Protein AF-A0A9D4I884-F1 (afdb_monomer)

Nearest PDB structures (foldseek):
  8t3b-assembly1_BN  TM=3.397E-01  e=4.843E+00  Saccharomyces cerevisiae

pLDDT: mean 71.29, std 13.34, range [37.94, 86.25]

Mean predicte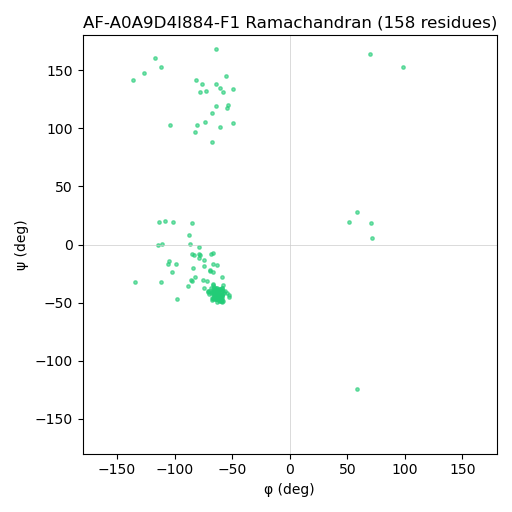d aligned error: 16.24 Å

Structure (mmCIF, N/CA/C/O backbone):
data_AF-A0A9D4I884-F1
#
_entry.id   AF-A0A9D4I884-F1
#
loop_
_atom_site.group_PDB
_atom_site.id
_atom_site.type_symbol
_atom_site.label_atom_id
_atom_site.label_alt_id
_atom_site.label_comp_id
_atom_site.label_asym_id
_atom_site.label_entity_id
_atom_site.label_seq_id
_atom_site.pdbx_PDB_ins_code
_atom_site.Cartn_x
_atom_site.Cartn_y
_atom_site.Cartn_z
_atom_site.occupancy
_atom_site.B_iso_or_equiv
_atom_site.auth_seq_id
_atom_site.auth_comp_id
_atom_site.auth_asym_id
_atom_site.auth_atom_id
_atom_site.pdbx_PDB_model_num
ATOM 1 N N . MET A 1 1 ? 6.712 -17.287 -2.640 1.00 41.91 1 MET A N 1
ATOM 2 C CA . MET A 1 1 ? 7.390 -16.401 -3.613 1.00 41.91 1 MET A CA 1
ATOM 3 C C . MET A 1 1 ? 6.759 -15.025 -3.528 1.00 41.91 1 MET A C 1
ATOM 5 O O . MET A 1 1 ? 5.536 -14.948 -3.517 1.00 41.91 1 MET A O 1
ATOM 9 N N . CYS A 1 2 ? 7.579 -13.988 -3.345 1.00 49.22 2 CYS A N 1
ATOM 10 C CA . CYS A 1 2 ? 7.121 -12.625 -3.089 1.00 49.22 2 CYS A CA 1
ATOM 11 C C . CYS A 1 2 ? 6.338 -12.064 -4.277 1.00 49.22 2 CYS A C 1
ATOM 13 O O . CYS A 1 2 ? 6.738 -12.214 -5.429 1.00 49.22 2 CYS A O 1
ATOM 15 N N . ASP A 1 3 ? 5.250 -11.377 -3.971 1.00 64.19 3 ASP A N 1
ATOM 16 C CA . ASP A 1 3 ? 4.361 -10.715 -4.921 1.00 64.19 3 ASP A CA 1
ATOM 17 C C . ASP A 1 3 ? 4.999 -9.523 -5.655 1.00 64.19 3 ASP A C 1
ATOM 19 O O . ASP A 1 3 ? 4.414 -8.977 -6.584 1.00 64.19 3 ASP A O 1
ATOM 23 N N . GLY A 1 4 ? 6.211 -9.113 -5.269 1.00 68.38 4 GLY A N 1
ATOM 24 C CA . GLY A 1 4 ? 6.902 -7.975 -5.876 1.00 68.38 4 GLY A CA 1
ATOM 25 C C . GLY A 1 4 ? 7.133 -8.126 -7.383 1.00 68.38 4 GLY A C 1
ATOM 26 O O . GLY A 1 4 ? 7.135 -7.131 -8.099 1.00 68.38 4 GLY A O 1
ATOM 27 N N . ALA A 1 5 ? 7.241 -9.357 -7.902 1.00 74.12 5 ALA A N 1
ATOM 28 C CA . ALA A 1 5 ? 7.272 -9.589 -9.348 1.00 74.12 5 ALA A CA 1
ATOM 29 C C . ALA A 1 5 ? 5.951 -9.180 -10.030 1.00 74.12 5 ALA A C 1
ATOM 31 O O . ALA A 1 5 ? 5.979 -8.526 -11.070 1.00 74.12 5 ALA A O 1
ATOM 32 N N . ARG A 1 6 ? 4.800 -9.489 -9.412 1.00 74.69 6 ARG A N 1
ATOM 33 C CA . ARG A 1 6 ? 3.475 -9.070 -9.893 1.00 74.69 6 ARG A CA 1
ATOM 34 C C . ARG A 1 6 ? 3.326 -7.551 -9.827 1.00 74.69 6 ARG A C 1
ATOM 36 O O . ARG A 1 6 ? 2.844 -6.958 -10.785 1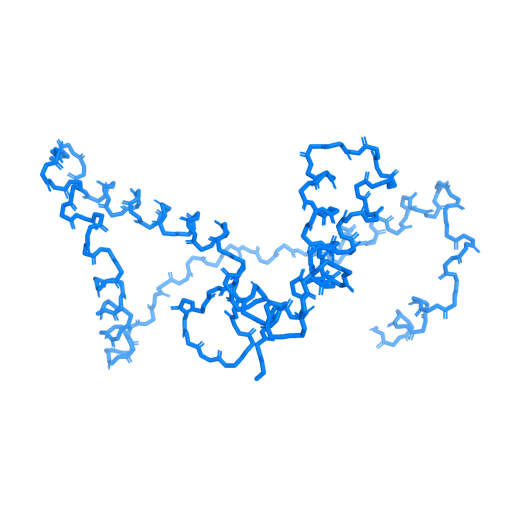.00 74.69 6 ARG A O 1
ATOM 43 N N . SER A 1 7 ? 3.792 -6.919 -8.749 1.00 75.81 7 SER A N 1
ATOM 44 C CA . SER A 1 7 ? 3.769 -5.455 -8.611 1.00 75.81 7 SER A CA 1
ATOM 45 C C . SER A 1 7 ? 4.541 -4.751 -9.728 1.00 75.81 7 SER A C 1
ATOM 47 O O . SER A 1 7 ? 4.082 -3.739 -10.245 1.00 75.81 7 SER A O 1
ATOM 49 N N . VAL A 1 8 ? 5.680 -5.306 -10.145 1.00 80.25 8 VAL A N 1
ATOM 50 C CA . VAL A 1 8 ? 6.496 -4.750 -11.239 1.00 80.25 8 VAL A CA 1
ATOM 51 C C . VAL A 1 8 ? 5.810 -4.939 -12.593 1.00 80.25 8 VAL A C 1
ATOM 53 O O . VAL A 1 8 ? 5.804 -4.016 -13.405 1.00 80.25 8 VAL A O 1
ATOM 56 N N . CYS A 1 9 ? 5.175 -6.092 -12.832 1.00 79.06 9 CYS A N 1
ATOM 57 C CA . CYS A 1 9 ? 4.360 -6.306 -14.032 1.00 79.06 9 CYS A CA 1
ATOM 58 C C . CYS A 1 9 ? 3.174 -5.333 -14.103 1.00 79.06 9 CYS A C 1
ATOM 60 O O . CYS A 1 9 ? 2.924 -4.753 -15.159 1.00 79.06 9 CYS A O 1
ATOM 62 N N . ASN A 1 10 ? 2.479 -5.114 -12.984 1.00 80.75 10 ASN A N 1
ATOM 63 C CA . ASN A 1 10 ? 1.378 -4.156 -12.911 1.00 80.75 10 ASN A CA 1
ATOM 64 C C . ASN A 1 10 ? 1.869 -2.728 -13.169 1.00 80.75 10 ASN A C 1
ATOM 66 O O . ASN A 1 10 ? 1.270 -2.027 -13.976 1.00 80.75 10 ASN A O 1
ATOM 70 N N . ALA A 1 11 ? 2.998 -2.330 -12.575 1.00 82.19 11 ALA A N 1
ATOM 71 C CA . ALA A 1 11 ? 3.594 -1.018 -12.817 1.00 82.19 11 ALA A CA 1
ATOM 72 C C . ALA A 1 11 ? 3.977 -0.815 -14.293 1.00 82.19 11 ALA A C 1
ATOM 74 O O . ALA A 1 11 ? 3.785 0.265 -14.847 1.00 82.19 11 ALA A O 1
ATOM 75 N N . HIS A 1 12 ? 4.475 -1.861 -14.958 1.00 82.62 12 HIS A N 1
ATOM 76 C CA . HIS A 1 12 ? 4.759 -1.816 -16.392 1.00 82.62 12 HIS A CA 1
ATOM 77 C C . HIS A 1 12 ? 3.483 -1.640 -17.227 1.00 82.62 12 HIS A C 1
ATOM 79 O O . HIS A 1 12 ? 3.463 -0.850 -18.170 1.00 82.62 12 HIS A O 1
ATOM 85 N N . PHE A 1 13 ? 2.403 -2.338 -16.870 1.00 83.00 13 PHE A N 1
ATOM 86 C CA . PHE A 1 13 ? 1.106 -2.192 -17.530 1.00 83.00 13 PHE A CA 1
ATOM 87 C C . PHE A 1 13 ? 0.504 -0.794 -17.323 1.00 83.00 13 PHE A C 1
ATOM 89 O O . PHE A 1 13 ? 0.088 -0.157 -18.290 1.00 83.00 13 PHE A O 1
ATOM 96 N N . GLU A 1 14 ? 0.520 -0.282 -16.093 1.00 83.19 14 GLU A N 1
ATOM 97 C CA . GLU A 1 14 ? 0.058 1.072 -15.764 1.00 83.19 14 GLU A CA 1
ATOM 98 C C . GLU A 1 14 ? 0.874 2.140 -16.495 1.00 83.19 14 GLU A C 1
ATOM 100 O O . GLU A 1 14 ? 0.308 3.097 -17.010 1.00 83.19 14 GLU A O 1
ATOM 105 N N . TRP A 1 15 ? 2.188 1.952 -16.636 1.00 84.25 15 TRP A N 1
ATOM 106 C CA . TRP A 1 15 ? 3.037 2.884 -17.380 1.00 84.25 15 TRP A CA 1
ATOM 107 C C . TRP A 1 15 ? 2.694 2.936 -18.876 1.00 84.25 15 TRP A C 1
ATOM 109 O O . TRP A 1 15 ? 2.699 4.014 -19.485 1.00 84.25 15 TRP A O 1
ATOM 119 N N . LEU A 1 16 ? 2.371 1.785 -19.477 1.00 83.31 16 LEU A N 1
ATOM 120 C CA . LEU A 1 16 ? 1.885 1.708 -20.858 1.00 83.31 16 LEU A CA 1
ATOM 121 C C . LEU A 1 16 ? 0.504 2.362 -20.998 1.00 83.31 16 LEU A C 1
ATOM 123 O O . LEU A 1 16 ? 0.277 3.116 -21.945 1.00 83.31 16 LEU A O 1
ATOM 127 N N . TYR A 1 17 ? -0.390 2.127 -20.039 1.00 83.31 17 TYR A N 1
ATOM 128 C CA . TYR A 1 17 ? -1.728 2.716 -20.010 1.00 83.31 17 TYR A CA 1
ATOM 129 C C . TYR A 1 17 ? -1.687 4.246 -19.858 1.00 83.31 17 TYR A C 1
ATOM 131 O O . TYR A 1 17 ? -2.292 4.964 -20.656 1.00 83.31 17 TYR A O 1
ATOM 139 N N . ASP A 1 18 ? -0.884 4.761 -18.923 1.00 83.25 18 ASP A N 1
ATOM 140 C CA . ASP A 1 18 ? -0.626 6.196 -18.744 1.00 83.25 18 ASP A CA 1
ATOM 141 C C . ASP A 1 18 ? -0.026 6.819 -20.010 1.00 83.25 18 ASP A C 1
ATOM 143 O O . ASP A 1 18 ? -0.360 7.946 -20.387 1.00 83.25 18 ASP A O 1
ATOM 147 N N . SER A 1 19 ? 0.840 6.077 -20.708 1.00 79.38 19 SER A N 1
ATOM 148 C CA . SER A 1 19 ? 1.406 6.511 -21.987 1.00 79.38 19 SER A CA 1
ATOM 149 C C . SER A 1 19 ? 0.356 6.615 -23.090 1.00 79.38 19 SER A C 1
ATOM 151 O O . SER A 1 19 ? 0.400 7.579 -23.854 1.00 79.38 19 SER A O 1
ATOM 153 N N . ALA A 1 20 ? -0.593 5.678 -23.150 1.00 82.88 20 ALA A N 1
ATOM 154 C CA . ALA A 1 20 ? -1.687 5.697 -24.117 1.00 82.88 20 ALA A CA 1
ATOM 155 C C . ALA A 1 20 ? -2.682 6.840 -23.848 1.00 82.88 20 ALA A C 1
ATOM 157 O O . ALA A 1 20 ? -3.095 7.531 -24.779 1.00 82.88 20 ALA A O 1
ATOM 158 N N . LEU A 1 21 ? -3.019 7.088 -22.579 1.00 82.06 21 LEU A N 1
ATOM 159 C CA . LEU A 1 21 ? -3.968 8.131 -22.170 1.00 82.06 21 LEU A CA 1
ATOM 160 C C . LEU A 1 21 ? -3.344 9.522 -21.971 1.00 82.06 21 LEU A C 1
ATOM 162 O O . LEU A 1 21 ? -4.048 10.474 -21.637 1.00 82.06 21 LEU A O 1
ATOM 166 N N . LYS A 1 22 ? -2.030 9.662 -22.186 1.00 79.19 22 LYS A N 1
ATOM 167 C CA . LYS A 1 22 ? -1.259 10.902 -21.971 1.00 79.19 22 LYS A CA 1
ATOM 168 C C . LYS A 1 22 ? -1.337 11.433 -20.530 1.00 79.19 22 LYS A C 1
ATOM 170 O O . LYS A 1 22 ? -1.170 12.631 -20.297 1.00 79.19 22 LYS A O 1
ATOM 175 N N . HIS A 1 23 ? -1.533 10.552 -19.550 1.00 77.31 23 HIS A N 1
ATOM 176 C CA . HIS A 1 23 ? -1.414 10.911 -18.141 1.00 77.31 23 HI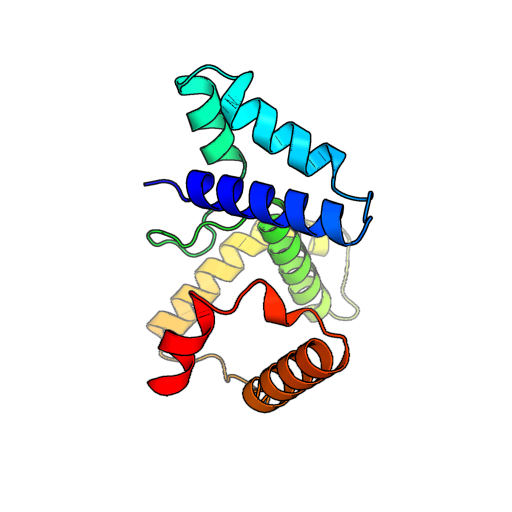S A CA 1
ATOM 177 C C . HIS A 1 23 ? 0.069 10.990 -17.748 1.00 77.31 23 HIS A C 1
ATOM 179 O O . HIS A 1 23 ? 0.870 10.106 -18.049 1.00 77.31 23 HIS A O 1
ATOM 185 N N . SER A 1 24 ? 0.463 12.082 -17.089 1.0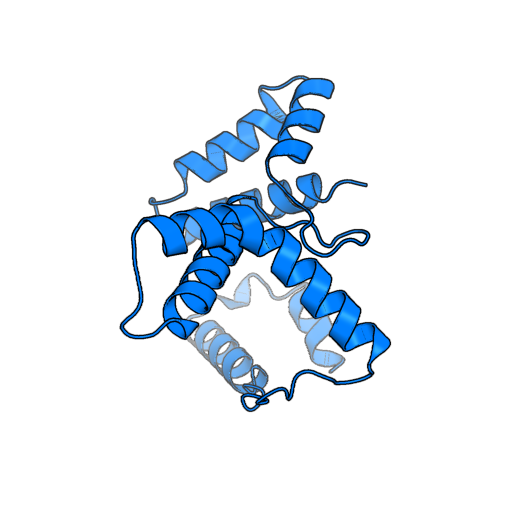0 74.50 24 SER A N 1
ATOM 186 C CA . SER A 1 24 ? 1.858 12.330 -16.689 1.00 74.50 24 SER A CA 1
ATOM 187 C C . SER A 1 24 ? 2.108 12.147 -15.194 1.00 74.50 24 SER A C 1
ATOM 189 O O . SER A 1 24 ? 3.257 11.994 -14.782 1.00 74.50 24 SER A O 1
ATOM 191 N N . LYS A 1 25 ? 1.043 12.142 -14.382 1.00 74.19 25 LYS A N 1
ATOM 192 C CA . LYS A 1 25 ? 1.120 12.291 -12.923 1.00 74.19 25 LYS A CA 1
ATOM 193 C C . LYS A 1 25 ? 1.987 11.224 -12.244 1.00 74.19 25 LYS A C 1
ATOM 195 O O . LYS A 1 25 ? 2.749 11.568 -11.347 1.00 74.19 25 LYS A O 1
ATOM 200 N N . TYR A 1 26 ? 1.912 9.966 -12.684 1.00 76.81 26 TYR A N 1
ATOM 201 C CA . TYR A 1 26 ? 2.642 8.847 -12.065 1.00 76.81 26 TYR A CA 1
ATOM 202 C C . TYR A 1 26 ? 3.714 8.230 -12.970 1.00 76.81 26 TYR A C 1
ATOM 204 O O . TYR A 1 26 ? 4.473 7.359 -12.547 1.00 76.81 26 TYR A O 1
ATOM 212 N N . LYS A 1 27 ? 3.862 8.743 -14.193 1.00 78.00 27 LYS A N 1
ATOM 213 C CA . LYS A 1 27 ? 4.692 8.141 -15.239 1.00 78.00 27 LYS A CA 1
ATOM 214 C C . LYS A 1 27 ? 6.178 8.061 -14.876 1.00 78.00 27 LYS A C 1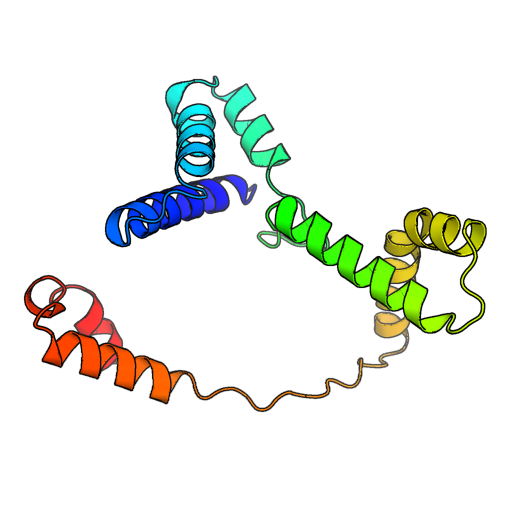
ATOM 216 O O . LYS A 1 27 ? 6.821 7.047 -15.136 1.00 78.00 27 LYS A O 1
ATOM 221 N N . ILE A 1 28 ? 6.718 9.108 -14.245 1.00 79.88 28 ILE A N 1
ATOM 222 C CA . ILE A 1 28 ? 8.121 9.149 -13.790 1.00 79.88 28 ILE A CA 1
ATOM 223 C C . ILE A 1 28 ? 8.352 8.146 -12.660 1.00 79.88 28 ILE A C 1
ATOM 225 O O . ILE A 1 28 ? 9.376 7.465 -12.629 1.00 79.88 28 ILE A O 1
ATOM 229 N N . TRP A 1 29 ? 7.398 8.040 -11.734 1.00 82.44 29 TRP A N 1
ATOM 230 C CA . TRP A 1 29 ? 7.497 7.119 -10.609 1.00 82.44 29 TRP A CA 1
ATOM 231 C C . TRP A 1 29 ? 7.455 5.661 -11.079 1.00 82.44 29 TRP A C 1
ATOM 233 O O . TRP A 1 29 ? 8.328 4.881 -10.695 1.00 82.44 29 TRP A O 1
ATOM 243 N N . LEU A 1 30 ? 6.514 5.333 -11.971 1.00 83.88 30 LEU A N 1
ATOM 244 C CA . LEU A 1 30 ? 6.387 4.008 -12.581 1.00 83.88 30 LEU A CA 1
ATOM 245 C C . LEU A 1 30 ? 7.658 3.630 -13.350 1.00 83.88 30 LEU A C 1
ATOM 247 O O . LEU A 1 30 ? 8.219 2.558 -13.134 1.00 83.88 30 LEU A O 1
ATOM 251 N N . TRP A 1 31 ? 8.168 4.544 -14.182 1.00 82.50 31 TRP A N 1
ATOM 252 C CA . TRP A 1 31 ? 9.418 4.332 -14.911 1.00 82.50 31 TRP A CA 1
ATOM 253 C C . TRP A 1 31 ? 10.591 4.074 -13.962 1.00 82.50 31 TRP A C 1
ATOM 255 O O . TRP A 1 31 ? 11.311 3.095 -14.124 1.00 82.50 31 TRP A O 1
ATOM 265 N N . ARG A 1 32 ? 10.750 4.894 -12.918 1.00 83.56 32 ARG A N 1
ATOM 266 C CA . ARG A 1 32 ? 11.820 4.729 -11.925 1.00 83.56 32 ARG A CA 1
ATOM 267 C C . ARG A 1 32 ? 11.754 3.367 -11.230 1.00 83.56 32 ARG A C 1
ATOM 269 O O . ARG A 1 32 ? 12.783 2.716 -11.075 1.00 83.56 32 ARG A O 1
ATOM 276 N N . MET A 1 33 ? 10.560 2.932 -10.830 1.00 83.62 33 MET A N 1
ATOM 277 C CA . MET A 1 33 ? 10.346 1.629 -10.194 1.00 83.62 33 MET A CA 1
ATOM 278 C C . MET A 1 33 ? 10.769 0.474 -11.115 1.00 83.62 33 MET A C 1
ATOM 280 O O . MET A 1 33 ? 11.486 -0.432 -10.682 1.00 83.62 33 MET A O 1
ATOM 284 N N . ILE A 1 34 ? 10.364 0.523 -12.387 1.00 85.62 34 ILE A N 1
ATOM 285 C CA . ILE A 1 34 ? 10.710 -0.484 -13.401 1.00 85.62 34 ILE A CA 1
ATOM 286 C C . ILE A 1 34 ? 12.226 -0.502 -13.630 1.00 85.62 34 ILE A C 1
ATOM 288 O O . ILE A 1 34 ? 12.846 -1.563 -13.545 1.00 85.62 34 ILE A O 1
ATOM 292 N N . THR A 1 35 ? 12.837 0.665 -13.843 1.00 84.75 35 THR A N 1
ATOM 293 C CA . THR A 1 35 ? 14.272 0.803 -14.131 1.00 84.75 35 THR A CA 1
ATOM 294 C C . THR A 1 35 ? 15.143 0.355 -12.957 1.00 84.75 35 THR A C 1
ATOM 296 O O . THR A 1 35 ? 16.124 -0.361 -13.165 1.00 84.75 35 THR A O 1
ATOM 299 N N . TYR A 1 36 ? 14.776 0.690 -11.713 1.00 82.31 36 TYR A N 1
ATOM 300 C CA . TYR A 1 36 ? 15.474 0.165 -10.534 1.00 82.31 36 TYR A CA 1
ATOM 301 C C . TYR A 1 36 ? 15.427 -1.350 -10.479 1.00 82.31 36 TYR A C 1
ATOM 303 O O . TYR A 1 36 ? 16.439 -1.997 -10.236 1.00 82.31 36 TYR A O 1
ATOM 311 N N . THR A 1 37 ? 14.267 -1.917 -10.769 1.00 82.44 37 THR A N 1
ATOM 312 C CA . THR A 1 37 ? 14.054 -3.347 -10.619 1.00 82.44 37 THR A CA 1
ATOM 313 C C . THR A 1 37 ? 14.733 -4.178 -11.711 1.00 82.44 37 THR A C 1
ATOM 315 O O . THR A 1 37 ? 15.190 -5.288 -11.425 1.00 82.44 37 THR A O 1
ATOM 318 N N . LEU A 1 38 ? 14.752 -3.681 -12.950 1.00 80.56 38 LEU A N 1
ATOM 319 C CA . LEU A 1 38 ? 15.186 -4.442 -14.125 1.00 80.56 38 LEU A CA 1
ATOM 320 C C . LEU A 1 38 ? 16.597 -4.099 -14.611 1.00 80.56 38 LEU A C 1
ATOM 322 O O . LEU A 1 38 ? 17.192 -4.923 -15.301 1.00 80.56 38 LEU A O 1
ATOM 326 N N . SER A 1 39 ? 17.115 -2.903 -14.313 1.00 80.00 39 SER A N 1
ATOM 327 C CA . SER A 1 39 ? 18.302 -2.381 -15.008 1.00 80.00 39 SER A CA 1
ATOM 328 C C . SER A 1 39 ? 19.368 -1.768 -14.102 1.00 80.00 39 SER A C 1
ATOM 330 O O . SER A 1 39 ? 20.539 -1.845 -14.453 1.00 80.00 39 SER A O 1
ATOM 332 N N . ILE A 1 40 ? 18.998 -1.149 -12.975 1.00 83.12 40 ILE A N 1
ATOM 333 C CA . ILE A 1 40 ? 19.965 -0.440 -12.111 1.00 83.12 40 ILE A CA 1
ATOM 334 C C . ILE A 1 40 ? 20.427 -1.300 -10.934 1.00 83.12 40 ILE A C 1
ATOM 336 O O . ILE A 1 40 ? 21.619 -1.331 -10.645 1.00 83.12 40 ILE A O 1
ATOM 340 N N . LEU A 1 41 ? 19.505 -1.959 -10.228 1.00 86.25 41 LEU A N 1
ATOM 341 C CA . LEU A 1 41 ? 19.849 -2.731 -9.035 1.00 86.25 41 LEU A CA 1
ATOM 342 C C . LEU A 1 41 ? 20.384 -4.117 -9.411 1.00 86.25 41 LEU A C 1
ATOM 344 O O . LEU A 1 41 ? 19.849 -4.777 -10.307 1.00 86.25 41 LEU A O 1
ATOM 348 N N . GLY A 1 42 ? 21.392 -4.592 -8.677 1.00 82.25 42 GLY A N 1
ATOM 349 C CA . GLY A 1 42 ? 21.865 -5.971 -8.777 1.00 82.25 42 GLY A CA 1
ATOM 350 C C . GLY A 1 42 ? 20.790 -6.976 -8.345 1.00 82.25 42 GLY A C 1
ATOM 351 O O . GLY A 1 42 ? 19.779 -6.619 -7.741 1.00 82.25 42 GLY A O 1
ATOM 352 N N . PHE A 1 43 ? 20.999 -8.269 -8.615 1.00 80.06 43 PHE A N 1
ATOM 353 C CA . PHE A 1 43 ? 19.993 -9.311 -8.342 1.00 80.06 43 PHE A CA 1
ATOM 354 C C . PHE A 1 43 ? 19.472 -9.291 -6.893 1.00 80.06 43 PHE A C 1
ATOM 356 O O . PHE A 1 43 ? 18.263 -9.350 -6.659 1.00 80.06 43 PHE A O 1
ATOM 363 N N . ARG A 1 44 ? 20.384 -9.164 -5.922 1.00 84.25 44 ARG A N 1
ATOM 364 C CA . ARG A 1 44 ? 20.049 -9.119 -4.494 1.00 84.25 44 ARG A CA 1
ATOM 365 C C . ARG A 1 44 ? 19.279 -7.852 -4.124 1.00 84.25 44 ARG A C 1
ATOM 367 O O . ARG A 1 44 ? 18.239 -7.933 -3.484 1.00 84.25 44 ARG A O 1
ATOM 374 N N . GLU A 1 45 ? 19.757 -6.700 -4.570 1.00 84.31 45 GLU A N 1
ATOM 375 C CA . GLU A 1 45 ? 19.157 -5.396 -4.278 1.00 84.31 45 GLU A CA 1
ATOM 376 C C . GLU A 1 45 ? 17.775 -5.259 -4.928 1.00 84.31 45 GLU A C 1
ATOM 378 O O . GLU A 1 45 ? 16.841 -4.762 -4.309 1.00 84.31 45 GLU A O 1
ATOM 383 N N . SER A 1 46 ? 17.606 -5.773 -6.149 1.00 81.00 46 SER A N 1
ATOM 384 C CA . SER A 1 46 ? 16.313 -5.849 -6.837 1.00 81.00 46 SER A CA 1
ATOM 385 C C . SER A 1 46 ? 15.335 -6.758 -6.088 1.00 81.00 46 SER A C 1
ATOM 387 O O . SER A 1 46 ? 14.149 -6.439 -5.976 1.00 81.00 46 SER A O 1
ATOM 389 N N . PHE A 1 47 ? 15.809 -7.877 -5.531 1.00 81.50 47 PHE A N 1
ATOM 390 C CA . PHE A 1 47 ? 14.981 -8.750 -4.700 1.00 81.50 47 PHE A CA 1
ATOM 391 C C . PHE A 1 47 ? 14.537 -8.057 -3.403 1.00 81.50 47 PHE A C 1
ATOM 393 O O . PHE A 1 47 ? 13.349 -8.078 -3.078 1.00 81.50 47 PHE A O 1
ATOM 400 N N . GLU A 1 48 ? 15.459 -7.404 -2.696 1.00 82.31 48 GLU A N 1
ATOM 401 C CA . GLU A 1 48 ? 15.164 -6.640 -1.477 1.00 82.31 48 GLU A CA 1
ATOM 402 C C . GLU A 1 48 ? 14.227 -5.455 -1.770 1.00 82.31 48 GLU A C 1
ATOM 404 O O . GLU A 1 48 ? 13.261 -5.227 -1.043 1.00 82.31 48 GLU A O 1
ATOM 409 N N . TYR A 1 49 ? 14.428 -4.757 -2.889 1.00 82.38 49 TYR A N 1
ATOM 410 C CA . TYR A 1 49 ? 13.550 -3.682 -3.345 1.00 82.38 49 TYR A CA 1
ATOM 411 C C . TYR A 1 49 ? 12.128 -4.184 -3.626 1.00 82.38 49 TYR A C 1
ATOM 413 O O . TYR A 1 49 ? 11.166 -3.628 -3.099 1.00 82.38 49 TYR A O 1
ATOM 421 N N . LYS A 1 50 ? 11.982 -5.286 -4.379 1.00 77.44 50 LYS A N 1
ATOM 422 C CA . LYS A 1 50 ? 10.688 -5.954 -4.633 1.00 77.44 50 LYS A CA 1
ATOM 423 C C . LYS A 1 50 ? 9.989 -6.382 -3.345 1.00 77.44 50 LYS A C 1
ATOM 425 O O . LYS A 1 50 ? 8.760 -6.366 -3.284 1.00 77.44 50 LYS A O 1
ATOM 430 N N . TRP A 1 51 ? 10.758 -6.788 -2.340 1.00 75.69 51 TRP A N 1
ATOM 431 C CA . TRP A 1 51 ? 10.221 -7.131 -1.031 1.00 75.69 51 TRP A CA 1
ATOM 432 C C . TRP A 1 51 ? 9.729 -5.884 -0.289 1.00 75.69 51 TRP A C 1
ATOM 434 O O . TRP A 1 51 ? 8.628 -5.889 0.249 1.00 75.69 51 TRP A O 1
ATOM 444 N N . ASN A 1 52 ? 10.489 -4.789 -0.340 1.00 77.56 52 ASN A N 1
ATOM 445 C CA . ASN A 1 52 ? 10.188 -3.555 0.384 1.00 77.56 52 ASN A CA 1
ATOM 446 C C . ASN A 1 52 ? 9.042 -2.723 -0.203 1.00 77.56 52 ASN A C 1
ATOM 448 O O . ASN A 1 52 ? 8.498 -1.887 0.509 1.00 77.56 52 ASN A O 1
ATOM 452 N N . ILE A 1 53 ? 8.645 -2.928 -1.460 1.00 76.19 53 ILE A N 1
ATOM 453 C CA . ILE A 1 53 ? 7.517 -2.202 -2.082 1.00 76.19 53 ILE A CA 1
ATOM 454 C C . ILE A 1 53 ? 6.136 -2.796 -1.758 1.00 76.19 53 ILE A C 1
ATOM 456 O O . ILE A 1 53 ? 5.116 -2.201 -2.117 1.00 76.19 53 ILE A O 1
ATOM 460 N N . SER A 1 54 ? 6.076 -3.972 -1.125 1.00 73.06 54 SER A N 1
ATOM 461 C CA . SER A 1 54 ? 4.818 -4.668 -0.843 1.00 73.06 54 SER A CA 1
ATOM 462 C C . SER A 1 54 ? 4.781 -5.235 0.572 1.00 73.06 54 SER A C 1
ATOM 464 O O . SER A 1 54 ? 5.765 -5.786 1.053 1.00 73.06 54 SER A O 1
ATOM 466 N N . VAL A 1 55 ? 3.622 -5.165 1.218 1.00 72.75 55 VAL A N 1
ATOM 467 C CA . VAL A 1 55 ? 3.401 -5.685 2.570 1.00 72.75 55 VAL A CA 1
ATOM 468 C C . VAL A 1 55 ? 2.200 -6.618 2.589 1.00 72.75 55 VAL A C 1
ATOM 470 O O . VAL A 1 55 ? 1.236 -6.451 1.843 1.00 72.75 55 VAL A O 1
ATOM 473 N N . ASN A 1 56 ? 2.249 -7.627 3.451 1.00 71.62 56 ASN A N 1
ATOM 474 C CA . ASN A 1 56 ? 1.153 -8.561 3.655 1.00 71.62 56 ASN A CA 1
ATOM 475 C C . ASN A 1 56 ? 0.436 -8.243 4.968 1.00 71.62 56 ASN A C 1
ATOM 477 O O . ASN A 1 56 ? 0.943 -8.563 6.040 1.00 71.62 56 ASN A O 1
ATOM 481 N N . LEU A 1 57 ? -0.732 -7.602 4.892 1.00 66.00 57 LEU A N 1
ATOM 482 C CA . LEU A 1 57 ? -1.487 -7.217 6.090 1.00 66.00 57 LEU A CA 1
ATOM 483 C C . LEU A 1 57 ? -2.333 -8.358 6.679 1.00 66.00 57 LEU A C 1
ATOM 485 O O . LEU A 1 57 ? -2.592 -8.355 7.878 1.00 66.00 57 LEU A O 1
ATOM 489 N N . ASN A 1 58 ? -2.777 -9.316 5.859 1.00 62.88 58 ASN A N 1
ATOM 490 C CA . ASN A 1 58 ? -3.789 -10.312 6.250 1.00 62.88 58 ASN A CA 1
ATOM 491 C C . ASN A 1 58 ? -3.236 -11.741 6.382 1.00 62.88 58 ASN A C 1
ATOM 493 O O . ASN A 1 58 ? -3.989 -12.668 6.680 1.00 62.88 58 ASN A O 1
ATOM 497 N N . GLY A 1 59 ? -1.937 -11.933 6.151 1.00 57.78 59 GLY A N 1
ATOM 498 C CA . GLY A 1 59 ? -1.331 -13.253 6.044 1.00 57.78 59 GLY A CA 1
ATOM 499 C C . GLY A 1 59 ? -1.754 -14.002 4.771 1.00 57.78 59 GLY A C 1
ATOM 500 O O . GLY A 1 59 ? -2.718 -13.667 4.078 1.00 57.78 59 GLY A O 1
ATOM 501 N N . GLY A 1 60 ? -1.001 -15.051 4.445 1.00 60.62 60 GLY A N 1
ATOM 502 C CA . GLY A 1 60 ? -1.279 -15.924 3.302 1.00 60.62 60 GLY A CA 1
ATOM 503 C C . GLY A 1 60 ? -0.457 -15.611 2.050 1.00 60.62 60 GLY A C 1
ATOM 504 O O . GLY A 1 60 ? 0.010 -14.497 1.820 1.00 60.62 60 GLY A O 1
ATOM 505 N N . ILE A 1 61 ? -0.247 -16.640 1.236 1.00 59.34 61 ILE A N 1
ATOM 506 C CA . ILE A 1 61 ? 0.570 -16.585 0.020 1.00 59.34 61 ILE A CA 1
ATOM 507 C C . ILE A 1 61 ? -0.188 -15.785 -1.061 1.00 59.34 61 ILE A C 1
ATOM 509 O O . ILE A 1 61 ? -1.354 -16.071 -1.302 1.00 59.34 61 ILE A O 1
ATOM 513 N N . ARG A 1 62 ? 0.479 -14.821 -1.728 1.00 62.12 62 ARG A N 1
ATOM 514 C CA . ARG A 1 62 ? -0.066 -13.935 -2.800 1.00 62.12 62 ARG A CA 1
ATOM 515 C C . ARG A 1 62 ? -1.088 -12.865 -2.368 1.00 62.12 62 ARG A C 1
ATOM 517 O O . ARG A 1 62 ? -1.802 -12.314 -3.206 1.00 62.12 62 ARG A O 1
ATOM 524 N N . ASN A 1 63 ? -1.127 -12.543 -1.077 1.00 67.56 63 ASN A N 1
ATOM 525 C CA . ASN A 1 63 ? -1.957 -11.466 -0.525 1.00 67.56 63 ASN A CA 1
ATOM 526 C C . ASN A 1 63 ? -1.158 -10.185 -0.234 1.00 67.56 63 ASN A C 1
ATOM 528 O O . ASN A 1 63 ? -1.595 -9.367 0.579 1.00 67.56 63 ASN A O 1
ATOM 532 N N . ASN A 1 64 ? 0.023 -10.006 -0.839 1.00 69.19 64 ASN A N 1
ATOM 533 C CA . ASN A 1 64 ? 0.774 -8.782 -0.596 1.00 69.19 64 ASN A CA 1
ATOM 534 C C . ASN A 1 64 ? 0.118 -7.649 -1.386 1.00 69.19 64 ASN A C 1
ATOM 536 O O . ASN A 1 64 ? -0.261 -7.808 -2.548 1.00 69.19 64 ASN A O 1
ATOM 540 N N . ILE A 1 65 ? 0.013 -6.496 -0.747 1.00 73.00 65 ILE A N 1
ATOM 541 C CA . ILE A 1 65 ? -0.466 -5.264 -1.357 1.00 73.00 65 ILE A CA 1
ATOM 542 C C . ILE A 1 65 ? 0.693 -4.267 -1.449 1.00 73.00 65 ILE A C 1
ATOM 544 O O . ILE A 1 65 ? 1.619 -4.343 -0.638 1.00 73.00 65 ILE A O 1
ATOM 548 N N . PRO A 1 66 ? 0.672 -3.330 -2.409 1.00 71.88 66 PRO A N 1
ATOM 549 C CA . PRO A 1 66 ? 1.617 -2.218 -2.424 1.00 71.88 66 PRO A CA 1
ATOM 550 C C . PRO A 1 66 ? 1.584 -1.435 -1.104 1.00 71.88 66 PRO A C 1
ATOM 552 O O . PRO A 1 66 ? 0.515 -1.273 -0.507 1.00 71.88 66 PRO A O 1
ATOM 555 N N . ASN A 1 67 ? 2.736 -0.932 -0.657 1.00 73.44 67 ASN A N 1
ATOM 556 C CA . ASN A 1 67 ? 2.826 -0.197 0.610 1.00 73.44 67 ASN A CA 1
ATOM 557 C C . ASN A 1 67 ? 1.929 1.042 0.658 1.00 73.44 67 ASN A C 1
ATOM 559 O O . ASN A 1 67 ? 1.331 1.292 1.699 1.00 73.44 67 ASN A O 1
ATOM 563 N N . ASP A 1 68 ? 1.783 1.779 -0.444 1.00 70.88 68 ASP A N 1
ATOM 564 C CA . ASP A 1 68 ? 0.911 2.962 -0.484 1.00 70.88 68 ASP A CA 1
ATOM 565 C C . ASP A 1 68 ? -0.540 2.590 -0.150 1.00 70.88 68 ASP A C 1
ATOM 567 O O . ASP A 1 68 ? -1.161 3.197 0.724 1.00 70.88 68 ASP A O 1
ATOM 571 N N . ASN A 1 69 ? -1.038 1.499 -0.742 1.00 75.25 69 ASN A N 1
ATOM 572 C CA . ASN A 1 69 ? -2.364 0.964 -0.433 1.00 75.25 69 ASN A CA 1
ATOM 573 C C . ASN A 1 69 ? -2.451 0.508 1.030 1.00 75.25 69 ASN A C 1
ATOM 575 O O . ASN A 1 69 ? -3.480 0.680 1.681 1.00 75.25 69 ASN A O 1
ATOM 579 N N . ALA A 1 70 ? -1.379 -0.076 1.569 1.00 75.38 70 ALA A N 1
ATOM 580 C CA . ALA A 1 70 ? -1.342 -0.497 2.964 1.00 75.38 70 ALA A CA 1
ATOM 581 C C . ALA A 1 70 ? -1.413 0.691 3.931 1.00 75.38 70 ALA A C 1
ATOM 583 O O . ALA A 1 70 ? -2.161 0.634 4.911 1.00 75.38 70 ALA A O 1
ATOM 584 N N . VAL A 1 71 ? -0.681 1.768 3.641 1.00 77.31 71 VAL A N 1
ATOM 585 C CA . VAL A 1 71 ? -0.722 3.018 4.406 1.00 77.31 71 VAL A CA 1
ATOM 586 C C . VAL A 1 71 ? -2.119 3.624 4.333 1.00 77.31 71 VAL A C 1
ATOM 588 O O . VAL A 1 71 ? -2.682 3.973 5.369 1.00 77.31 71 VAL A O 1
ATOM 591 N N . GLU A 1 72 ? -2.730 3.679 3.150 1.00 81.06 72 GLU A N 1
ATOM 592 C CA . GLU A 1 72 ? -4.086 4.207 2.989 1.00 81.06 72 GLU A CA 1
ATOM 593 C C . GLU A 1 72 ? -5.122 3.396 3.786 1.00 81.06 72 GLU A C 1
ATOM 595 O O . GLU A 1 72 ? -5.954 3.966 4.500 1.00 81.06 72 GLU A O 1
ATOM 600 N N . ILE A 1 73 ? -5.041 2.063 3.742 1.00 81.94 73 ILE A N 1
ATOM 601 C CA . ILE A 1 73 ? -5.897 1.176 4.542 1.00 81.94 73 ILE A CA 1
ATOM 602 C C . ILE A 1 73 ? -5.715 1.452 6.040 1.00 81.94 73 ILE A C 1
ATOM 604 O O . ILE A 1 73 ? -6.705 1.553 6.771 1.00 81.94 73 ILE A O 1
ATOM 608 N N . GLN A 1 74 ? -4.474 1.595 6.510 1.00 79.25 74 GLN A N 1
ATOM 609 C CA . GLN A 1 74 ? -4.190 1.884 7.918 1.00 79.25 74 GLN A CA 1
ATOM 610 C C . GLN A 1 74 ? -4.718 3.257 8.340 1.00 79.25 74 GLN A C 1
ATOM 612 O O . GLN A 1 74 ? -5.394 3.353 9.364 1.00 79.25 74 GLN A O 1
ATOM 617 N N . VAL A 1 75 ? -4.503 4.294 7.530 1.00 84.25 75 VAL A N 1
ATOM 618 C CA . VAL A 1 75 ? -5.038 5.643 7.768 1.00 84.25 75 VAL A CA 1
ATOM 619 C C . VAL A 1 75 ? -6.564 5.616 7.837 1.00 84.25 75 VAL A C 1
ATOM 621 O O . VAL A 1 75 ? -7.155 6.214 8.737 1.00 84.25 75 VAL A O 1
ATOM 624 N N . ASN A 1 76 ? -7.221 4.893 6.932 1.00 84.88 76 ASN A N 1
ATOM 625 C CA . ASN A 1 76 ? -8.676 4.762 6.936 1.00 84.88 76 ASN A CA 1
ATOM 626 C C . ASN A 1 76 ? -9.194 4.010 8.171 1.00 84.88 76 ASN A C 1
ATOM 628 O O . ASN A 1 76 ? -10.228 4.385 8.730 1.00 84.88 76 ASN A O 1
ATOM 632 N N . ASN A 1 77 ? -8.472 2.990 8.641 1.00 83.25 77 ASN A N 1
ATOM 633 C CA . ASN A 1 77 ? -8.800 2.297 9.887 1.00 83.25 77 ASN A CA 1
ATOM 634 C C . ASN A 1 77 ? -8.639 3.212 11.110 1.00 83.25 77 ASN A C 1
ATOM 636 O O . ASN A 1 77 ? -9.557 3.280 11.925 1.00 83.25 77 ASN A O 1
ATOM 640 N N . ILE A 1 78 ? -7.537 3.965 11.194 1.00 85.12 78 ILE A N 1
ATOM 641 C CA . ILE A 1 78 ? -7.296 4.955 12.256 1.00 85.12 78 ILE A CA 1
ATOM 642 C C . ILE A 1 78 ? -8.416 5.997 12.275 1.00 85.12 78 ILE A C 1
ATOM 644 O O . ILE A 1 78 ? -9.003 6.244 13.324 1.00 85.12 78 ILE A O 1
ATOM 648 N N . LYS A 1 79 ? -8.777 6.564 11.115 1.00 86.00 79 LYS A N 1
ATOM 649 C CA . LYS A 1 79 ? -9.891 7.521 10.995 1.00 86.00 79 LYS A CA 1
ATOM 650 C C . LYS A 1 79 ? -11.209 6.929 11.493 1.00 86.00 79 LYS A C 1
ATOM 652 O O . LYS A 1 79 ? -11.971 7.618 12.168 1.00 86.00 79 LYS A O 1
ATOM 657 N N . ARG A 1 80 ? -11.487 5.662 11.166 1.00 85.50 80 ARG A N 1
ATOM 658 C CA . ARG A 1 80 ? -12.706 4.975 11.610 1.00 85.50 80 ARG A CA 1
ATOM 659 C C . ARG A 1 80 ? -12.738 4.824 13.129 1.00 85.50 80 ARG A C 1
ATOM 661 O O . ARG A 1 80 ? -13.763 5.152 13.713 1.00 85.50 80 ARG A O 1
ATOM 668 N N . GLU A 1 81 ? -11.648 4.377 13.748 1.00 83.25 81 GLU A N 1
ATOM 669 C CA . GLU A 1 81 ? -11.563 4.234 15.210 1.00 83.25 81 GLU A CA 1
ATOM 670 C C . GLU A 1 81 ? -11.576 5.596 15.921 1.00 83.25 81 GLU A C 1
ATOM 672 O O . GLU A 1 81 ? -12.257 5.760 16.923 1.00 83.25 81 GLU A O 1
ATOM 677 N N . LEU A 1 82 ? -10.942 6.629 15.364 1.00 85.19 82 LEU A N 1
ATOM 678 C CA . LEU A 1 82 ? -11.073 7.997 15.881 1.00 85.19 82 LEU A CA 1
ATOM 679 C C . LEU A 1 82 ? -12.525 8.480 15.853 1.00 85.19 82 LEU A C 1
ATOM 681 O O . LEU A 1 82 ? -12.987 9.139 16.781 1.00 85.19 82 LEU A O 1
ATOM 685 N N . ASN A 1 83 ? -13.269 8.154 14.797 1.00 85.50 83 ASN A N 1
ATOM 686 C CA . ASN A 1 83 ? -14.667 8.550 14.677 1.00 85.50 83 ASN A CA 1
ATOM 687 C C . ASN A 1 83 ? -15.598 7.842 15.670 1.00 85.50 83 ASN A C 1
ATOM 689 O O . ASN A 1 83 ? -16.633 8.420 15.994 1.00 85.50 83 ASN A O 1
ATOM 693 N N . THR A 1 84 ? -15.244 6.665 16.202 1.00 83.38 84 THR A N 1
ATOM 694 C CA . THR A 1 84 ? -16.065 6.004 17.236 1.00 83.38 84 THR A CA 1
ATOM 695 C C . THR A 1 84 ? -16.044 6.753 18.571 1.00 83.38 84 THR A C 1
ATOM 697 O O . THR A 1 84 ? -16.994 6.638 19.339 1.00 83.38 84 THR A O 1
ATOM 700 N N . GLN A 1 85 ? -15.023 7.579 18.825 1.00 79.25 85 GLN A N 1
ATOM 701 C CA . GLN A 1 85 ? -14.912 8.390 20.045 1.00 79.25 85 GLN A CA 1
ATOM 702 C C . GLN A 1 85 ? -15.777 9.665 20.035 1.00 79.25 85 GLN A C 1
ATOM 704 O O . GLN A 1 85 ? -15.895 10.337 21.061 1.00 79.25 85 GLN A O 1
ATOM 709 N N . GLY A 1 86 ? -16.399 10.015 18.903 1.00 81.06 86 GLY A N 1
ATOM 710 C CA . GLY A 1 86 ? -17.321 11.152 18.817 1.00 81.06 86 GLY A CA 1
ATOM 711 C C . GLY A 1 86 ? -16.678 12.491 19.209 1.00 81.06 86 GLY A C 1
ATOM 712 O O . GLY A 1 86 ? -15.672 12.888 18.620 1.00 81.06 86 GLY A O 1
ATOM 713 N N . ALA A 1 87 ? -17.273 13.193 20.179 1.00 77.19 87 ALA A N 1
ATOM 714 C CA . ALA A 1 87 ? -16.799 14.486 20.686 1.00 77.19 87 ALA A CA 1
ATOM 715 C C . ALA A 1 87 ? -15.614 14.377 21.669 1.00 77.19 87 ALA A C 1
ATOM 717 O O . ALA A 1 87 ? -14.960 15.377 21.942 1.00 77.19 87 ALA A O 1
ATOM 718 N N . ASN A 1 88 ? -15.288 13.174 22.156 1.00 77.38 88 ASN A N 1
ATOM 719 C CA . ASN A 1 88 ? -14.216 12.947 23.138 1.00 77.38 88 ASN A CA 1
ATOM 720 C C . ASN A 1 88 ? -12.824 12.802 22.497 1.00 77.38 88 ASN A C 1
ATOM 722 O O . ASN A 1 88 ? -11.900 12.268 23.110 1.00 77.38 88 ASN A O 1
ATOM 726 N N . LYS A 1 89 ? -12.666 13.251 21.248 1.00 81.38 89 LYS A N 1
ATOM 727 C CA . LYS A 1 89 ? -11.397 13.192 20.521 1.00 81.38 89 LYS A CA 1
ATOM 728 C C . LYS A 1 89 ? -10.391 14.139 21.171 1.00 81.38 89 LYS A C 1
ATOM 730 O O . LYS A 1 89 ? -10.529 15.356 21.090 1.00 81.38 89 LYS A O 1
ATOM 735 N N . SER A 1 90 ? -9.348 13.576 21.765 1.00 85.06 90 SER A N 1
ATOM 736 C CA . SER A 1 90 ? -8.184 14.306 22.270 1.00 85.06 90 SER A CA 1
ATOM 737 C C . SER A 1 90 ? -6.912 13.888 21.532 1.00 85.06 90 SER A C 1
ATOM 739 O O . SER A 1 90 ? -6.845 12.804 20.947 1.00 85.06 90 SER A O 1
ATOM 741 N N . TYR A 1 91 ? -5.871 14.719 21.584 1.00 85.62 91 TYR A N 1
ATOM 742 C CA . TYR A 1 91 ? -4.564 14.365 21.022 1.00 85.62 91 TYR A CA 1
ATOM 743 C C . TYR A 1 91 ? -4.031 13.037 21.588 1.00 85.62 91 TYR A C 1
ATOM 745 O O . TYR A 1 91 ? -3.565 12.184 20.834 1.00 85.62 91 TYR A O 1
ATOM 753 N N . GLU A 1 92 ? -4.183 12.819 22.897 1.00 85.06 92 GLU A N 1
ATOM 754 C CA . GLU A 1 92 ? -3.703 11.599 23.551 1.00 85.06 92 GLU A CA 1
ATOM 755 C C . GLU A 1 92 ? -4.477 10.358 23.085 1.00 85.06 92 GLU A C 1
ATOM 757 O O . GLU A 1 92 ? -3.881 9.321 22.792 1.00 85.06 92 GLU A O 1
ATOM 762 N N . SER A 1 93 ? -5.796 10.485 22.909 1.00 80.56 93 SER A N 1
ATOM 763 C CA . SER A 1 93 ? -6.628 9.404 22.370 1.00 80.56 93 SER A CA 1
ATOM 764 C C . SER A 1 93 ? -6.278 9.063 20.914 1.00 80.56 93 SER A C 1
ATOM 766 O O . SER A 1 93 ? -6.203 7.888 20.553 1.00 80.56 93 SER A O 1
ATOM 768 N N . ALA A 1 94 ? -5.971 10.071 20.088 1.00 83.56 94 ALA A N 1
ATOM 769 C CA . ALA A 1 94 ? -5.539 9.883 18.707 1.00 83.56 94 ALA A CA 1
ATOM 770 C C . ALA A 1 94 ? -4.177 9.178 18.643 1.00 83.56 94 ALA A C 1
ATOM 772 O O . ALA A 1 94 ? -4.007 8.226 17.880 1.00 83.56 94 ALA A O 1
ATOM 773 N N . LYS A 1 95 ? -3.226 9.601 19.484 1.00 86.25 95 LYS A N 1
ATOM 774 C CA . LYS A 1 95 ? -1.902 8.983 19.613 1.00 86.25 95 LYS A CA 1
ATOM 775 C C . LYS A 1 95 ? -2.014 7.517 20.029 1.00 86.25 95 LYS A C 1
ATOM 777 O O . LYS A 1 95 ? -1.421 6.657 19.377 1.00 86.25 95 LYS A O 1
ATOM 782 N N . GLN A 1 96 ? -2.812 7.213 21.054 1.00 84.06 96 GLN A N 1
ATOM 783 C CA . GLN A 1 96 ? -3.063 5.832 21.470 1.00 84.06 96 GLN A CA 1
ATOM 784 C C . GLN A 1 96 ? -3.679 4.997 20.347 1.00 84.06 96 GLN A C 1
ATOM 786 O O . GLN A 1 96 ? -3.195 3.892 20.091 1.00 84.06 96 GLN A O 1
ATOM 791 N N . ILE A 1 97 ? -4.689 5.512 19.637 1.00 83.69 97 ILE A N 1
ATOM 792 C CA . ILE A 1 97 ? -5.298 4.810 18.498 1.00 83.69 97 ILE A CA 1
ATOM 793 C C . ILE A 1 97 ? -4.247 4.525 17.423 1.00 83.69 97 ILE A C 1
ATOM 795 O O . ILE A 1 97 ? -4.122 3.378 16.999 1.00 83.69 97 ILE A O 1
ATOM 799 N N . CYS A 1 98 ? -3.449 5.511 17.010 1.00 81.44 98 CYS A N 1
ATOM 800 C CA . CYS A 1 98 ? -2.418 5.317 15.985 1.00 81.44 98 CYS A CA 1
ATOM 801 C C . CYS A 1 98 ? -1.427 4.199 16.348 1.00 81.44 98 CYS A C 1
ATOM 803 O O . CYS A 1 98 ? -1.083 3.393 15.487 1.00 81.44 98 CYS A O 1
ATOM 805 N N . MET A 1 99 ? -1.015 4.105 17.618 1.00 81.06 99 MET A N 1
ATOM 806 C CA . MET A 1 99 ? -0.081 3.066 18.076 1.00 81.06 99 MET A CA 1
ATOM 807 C C . MET A 1 99 ? -0.728 1.682 18.219 1.00 81.06 99 MET A C 1
ATOM 809 O O . MET A 1 99 ? -0.059 0.665 18.061 1.00 81.06 99 MET A O 1
ATOM 813 N N . THR A 1 100 ? -2.022 1.621 18.538 1.00 80.56 100 THR A N 1
ATOM 814 C CA . THR A 1 100 ? -2.697 0.367 18.915 1.00 80.56 100 THR A CA 1
ATOM 815 C C . THR A 1 100 ? -3.597 -0.203 17.822 1.00 80.56 100 THR A C 1
ATOM 817 O O . THR A 1 100 ? -3.958 -1.377 17.898 1.00 80.56 100 THR A O 1
ATOM 820 N N . THR A 1 101 ? -3.929 0.569 16.777 1.00 78.69 101 THR A N 1
ATOM 821 C CA . THR A 1 101 ? -4.924 0.196 15.749 1.00 78.69 101 THR A CA 1
ATOM 822 C C . THR A 1 101 ? -4.644 -1.170 15.130 1.00 78.69 101 THR A C 1
ATOM 824 O O . THR A 1 101 ? -5.567 -1.968 14.977 1.00 78.69 101 THR A O 1
ATOM 827 N N . GLN A 1 102 ? -3.386 -1.474 14.795 1.00 69.88 102 GLN A N 1
ATOM 828 C CA . GLN A 1 102 ? -3.028 -2.761 14.190 1.00 69.88 102 GLN A CA 1
ATOM 829 C C . GLN A 1 102 ? -3.295 -3.934 15.150 1.00 69.88 102 GLN A C 1
ATOM 831 O O . GLN A 1 102 ? -3.908 -4.929 14.760 1.00 69.88 102 GLN A O 1
ATOM 836 N N . VAL A 1 103 ? -2.916 -3.785 16.424 1.00 74.50 103 VAL A N 1
ATOM 837 C CA . VAL A 1 103 ? -3.117 -4.798 17.471 1.00 74.50 103 VAL A CA 1
ATOM 838 C C . VAL A 1 103 ? -4.604 -4.971 17.786 1.00 74.50 103 VAL A C 1
ATOM 840 O O . VA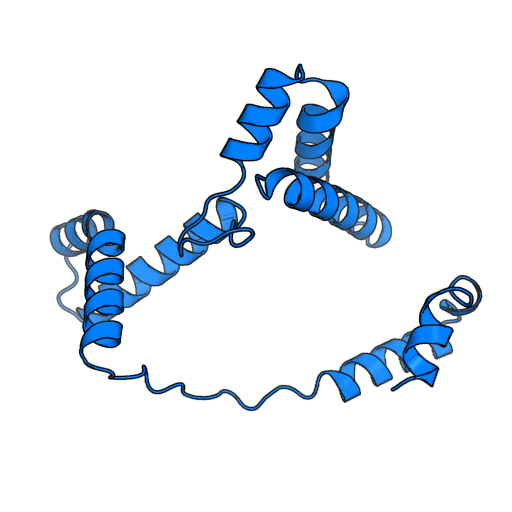L A 1 103 ? -5.105 -6.094 17.805 1.00 74.50 103 VAL A O 1
ATOM 843 N N . ILE A 1 104 ? -5.341 -3.869 17.950 1.00 73.62 104 ILE A N 1
ATOM 844 C CA . ILE A 1 104 ? -6.791 -3.882 18.188 1.00 73.62 104 ILE A CA 1
ATOM 845 C C . ILE A 1 104 ? -7.513 -4.578 17.032 1.00 73.62 104 ILE A C 1
ATOM 847 O O . ILE A 1 104 ? -8.409 -5.393 17.262 1.00 73.62 104 ILE A O 1
ATOM 851 N N . HIS A 1 105 ? -7.116 -4.306 15.786 1.00 72.56 105 HIS A N 1
ATOM 852 C CA . HIS A 1 105 ? -7.728 -4.941 14.624 1.00 72.56 105 HIS A CA 1
ATOM 853 C C . HIS A 1 105 ? -7.464 -6.450 14.589 1.00 72.56 105 HIS A C 1
ATOM 855 O O . HIS A 1 105 ? -8.396 -7.218 14.342 1.00 72.56 105 HIS A O 1
ATOM 861 N N . ALA A 1 106 ? -6.236 -6.877 14.893 1.00 71.75 106 ALA A N 1
ATOM 862 C CA . ALA A 1 106 ? -5.875 -8.290 14.976 1.00 71.75 106 ALA A CA 1
ATOM 863 C C . ALA A 1 106 ? -6.656 -9.020 16.083 1.00 71.75 106 ALA A C 1
ATOM 865 O O . ALA A 1 106 ? -7.226 -10.085 15.838 1.00 71.75 106 ALA A O 1
ATOM 866 N N . ILE A 1 107 ? -6.764 -8.425 17.278 1.00 77.31 107 ILE A N 1
ATOM 867 C CA . ILE A 1 107 ? -7.553 -8.977 18.392 1.00 77.31 107 ILE A CA 1
ATOM 868 C C . ILE A 1 107 ? -9.030 -9.076 18.001 1.00 77.31 107 ILE A C 1
ATOM 870 O O . ILE A 1 107 ? -9.640 -10.129 18.169 1.00 77.31 107 ILE A O 1
ATOM 874 N N . LYS A 1 108 ? -9.601 -8.014 17.421 1.00 76.44 108 LYS A N 1
ATOM 875 C CA . LYS A 1 108 ? -11.002 -7.980 16.978 1.00 76.44 108 LYS A CA 1
ATOM 876 C C . LYS A 1 108 ? -11.287 -9.049 15.926 1.00 76.44 108 LYS A C 1
ATOM 878 O O . LYS A 1 108 ? -12.305 -9.727 16.012 1.00 76.44 108 LYS A O 1
ATOM 883 N N . GLN A 1 109 ? -10.400 -9.224 14.945 1.00 73.12 109 GLN A N 1
ATOM 884 C CA . GLN A 1 109 ? -10.529 -10.277 13.935 1.00 73.12 109 GLN A CA 1
ATOM 885 C C . GLN A 1 109 ? -10.455 -11.678 14.546 1.00 73.12 109 GLN A C 1
ATOM 887 O O . GLN A 1 109 ? -11.301 -12.516 14.232 1.00 73.12 109 GLN A O 1
ATOM 892 N N . ASN A 1 110 ? -9.504 -11.918 15.449 1.00 75.19 110 ASN A N 1
ATOM 893 C CA . ASN A 1 110 ? -9.385 -13.197 16.143 1.00 75.19 110 ASN A CA 1
ATOM 894 C C . ASN A 1 110 ? -10.605 -13.492 17.019 1.00 75.19 110 ASN A C 1
ATOM 896 O O . ASN A 1 110 ? -11.137 -14.596 16.956 1.00 75.19 110 ASN A O 1
ATOM 900 N N . LEU A 1 111 ? -11.101 -12.506 17.766 1.00 76.69 111 LEU A N 1
ATOM 901 C CA . LEU A 1 111 ? -12.293 -12.647 18.596 1.00 76.69 111 LEU A CA 1
ATOM 902 C C . LEU A 1 111 ? -13.532 -12.971 17.752 1.00 76.69 111 LEU A C 1
ATOM 904 O O . LEU A 1 111 ? -14.256 -13.905 18.079 1.00 76.69 111 LEU A O 1
ATOM 908 N N . MET A 1 112 ? -13.746 -12.264 16.636 1.00 72.31 112 MET A N 1
ATOM 909 C CA . MET A 1 112 ? -14.844 -12.561 15.703 1.00 72.31 112 MET A CA 1
ATOM 910 C C . MET A 1 112 ? -14.724 -13.970 15.107 1.00 72.31 112 MET A C 1
ATOM 912 O O . MET A 1 112 ? -15.725 -14.674 14.981 1.00 72.31 112 MET A O 1
ATOM 916 N N . ARG A 1 113 ? -13.500 -14.409 14.774 1.00 71.12 113 ARG A N 1
ATOM 917 C CA . ARG A 1 113 ? -13.239 -15.762 14.260 1.00 71.12 113 ARG A CA 1
ATOM 918 C C . ARG A 1 113 ? -13.586 -16.831 15.297 1.00 71.12 113 ARG A C 1
ATOM 920 O O . ARG A 1 113 ? -14.263 -17.799 14.963 1.00 71.12 113 ARG A O 1
ATOM 927 N N . THR A 1 114 ? -13.158 -16.644 16.544 1.00 73.56 114 THR A N 1
ATOM 928 C CA . THR A 1 114 ? -13.414 -17.583 17.646 1.00 73.56 114 THR A CA 1
ATOM 929 C C . THR A 1 114 ? -14.886 -17.590 18.057 1.00 73.56 114 THR A C 1
ATOM 931 O O . THR A 1 114 ? -15.463 -18.650 18.274 1.00 73.56 114 THR A O 1
ATOM 934 N N . SER A 1 115 ? -15.524 -16.421 18.097 1.00 74.50 115 SER A N 1
ATOM 935 C CA . SER A 1 115 ? -16.925 -16.261 18.495 1.00 74.50 115 SER A CA 1
ATOM 936 C C . SER A 1 115 ? -17.931 -16.624 17.390 1.00 74.50 115 SER A C 1
ATOM 938 O O . SER A 1 115 ? -19.133 -16.533 17.634 1.00 74.50 115 SER A O 1
ATOM 940 N N . ARG A 1 116 ? -17.479 -17.007 16.181 1.00 68.44 116 ARG A N 1
ATOM 941 C CA . ARG A 1 116 ? -18.316 -17.250 14.981 1.00 68.44 116 ARG A CA 1
ATOM 942 C C . ARG A 1 116 ? -19.279 -16.102 14.641 1.00 68.44 116 ARG A C 1
ATOM 944 O O . ARG A 1 116 ? -20.236 -16.285 13.894 1.00 68.44 116 ARG A O 1
ATOM 951 N N . THR A 1 117 ? -19.024 -14.904 15.154 1.00 58.94 117 THR A N 1
ATOM 952 C CA . THR A 1 117 ? -19.792 -13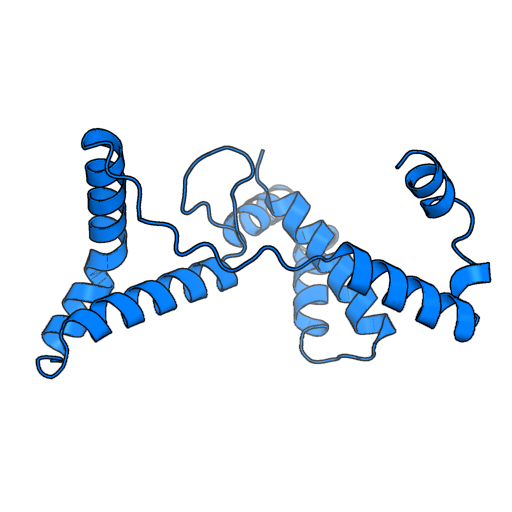.704 14.838 1.00 58.94 117 THR A CA 1
ATOM 953 C C . THR A 1 117 ? -19.248 -13.153 13.531 1.00 58.94 117 THR A C 1
ATOM 955 O O . THR A 1 117 ? -18.226 -12.465 13.486 1.00 58.94 117 THR A O 1
ATOM 958 N N . ALA A 1 118 ? -19.911 -13.489 12.426 1.00 54.41 118 ALA A N 1
ATOM 959 C CA . ALA A 1 118 ? -19.628 -12.840 11.158 1.00 54.41 118 ALA A CA 1
ATOM 960 C C . ALA A 1 118 ? -19.911 -11.337 11.303 1.00 54.41 118 ALA A C 1
ATOM 962 O O . ALA A 1 118 ? -20.953 -10.940 11.828 1.00 54.41 118 ALA A O 1
ATOM 963 N N . LYS A 1 119 ? -19.008 -10.481 10.805 1.00 53.12 119 LYS A N 1
ATOM 964 C CA . LYS A 1 119 ? -19.386 -9.092 10.522 1.0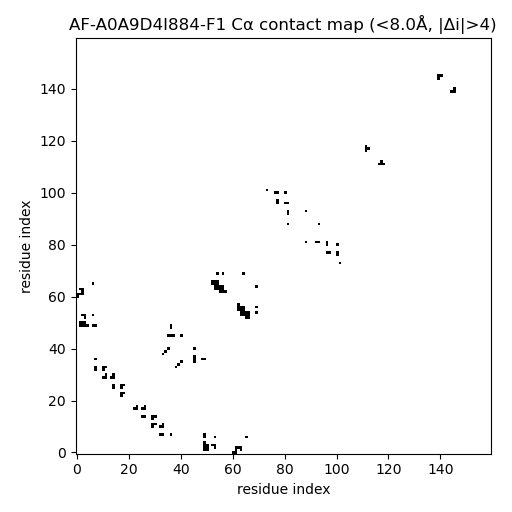0 53.12 119 LYS A CA 1
ATOM 965 C C . LYS A 1 119 ? -20.606 -9.149 9.614 1.00 53.12 119 LYS A C 1
ATOM 967 O O . LYS A 1 119 ? -20.498 -9.697 8.518 1.00 53.12 119 LYS A O 1
ATOM 972 N N . SER A 1 120 ? -21.725 -8.580 10.060 1.00 46.88 120 SER A N 1
ATOM 973 C CA . SER A 1 120 ? -22.858 -8.273 9.192 1.00 46.88 120 SER A CA 1
ATOM 974 C C . SER A 1 120 ? -22.309 -7.522 7.977 1.00 46.88 120 SER A C 1
ATOM 976 O O . SER A 1 120 ? -21.858 -6.378 8.078 1.00 46.88 120 SER A O 1
ATOM 978 N N . LYS A 1 121 ? -22.223 -8.215 6.839 1.00 48.81 121 LYS A N 1
ATOM 979 C CA . LYS A 1 121 ? -21.934 -7.571 5.567 1.00 48.81 121 LYS A CA 1
ATOM 980 C C . LYS A 1 121 ? -23.224 -6.851 5.201 1.00 48.81 121 LYS A C 1
ATOM 982 O O . LYS A 1 121 ? -24.183 -7.488 4.777 1.00 48.81 121 LYS A O 1
ATOM 987 N N . SER A 1 122 ? -23.248 -5.527 5.339 1.00 50.19 122 SER A N 1
ATOM 988 C CA . SER A 1 122 ? -24.097 -4.738 4.449 1.00 50.19 122 SER A CA 1
ATOM 989 C C . SER A 1 122 ? -23.579 -5.033 3.048 1.00 50.19 122 SER A C 1
ATOM 991 O O . SER A 1 122 ? -22.482 -4.619 2.665 1.00 50.19 122 SER A O 1
ATOM 993 N N . THR A 1 123 ? -24.295 -5.902 2.350 1.00 43.91 123 THR A N 1
ATOM 994 C CA . THR A 1 123 ? -23.918 -6.324 1.013 1.00 43.91 123 THR A CA 1
ATOM 995 C C . THR A 1 123 ? -24.409 -5.200 0.123 1.00 43.91 123 THR A C 1
ATOM 997 O O . THR A 1 123 ? -25.611 -5.035 -0.067 1.00 43.91 123 THR A O 1
ATOM 1000 N N . ARG A 1 124 ? -23.493 -4.341 -0.333 1.00 43.25 124 ARG A N 1
ATOM 1001 C CA . ARG A 1 124 ? -23.808 -3.420 -1.426 1.00 43.25 124 ARG A CA 1
ATOM 1002 C C . ARG A 1 124 ? -24.234 -4.315 -2.600 1.00 43.25 124 ARG A C 1
ATOM 1004 O O . ARG A 1 124 ? -23.526 -5.301 -2.821 1.00 43.25 124 ARG A O 1
ATOM 1011 N N . PRO A 1 125 ? -25.366 -4.050 -3.276 1.00 50.56 125 PRO A N 1
ATOM 1012 C CA . PRO A 1 125 ? -25.802 -4.879 -4.395 1.00 50.56 125 PRO A CA 1
ATOM 1013 C C . PRO A 1 125 ? -24.630 -5.064 -5.359 1.00 50.56 125 PRO A C 1
ATOM 1015 O O . PRO A 1 125 ? -23.896 -4.103 -5.617 1.00 50.56 125 PRO A O 1
ATOM 1018 N N . GLU A 1 126 ? -24.396 -6.302 -5.799 1.00 52.22 126 GLU A N 1
ATOM 1019 C CA . GLU A 1 126 ? -23.368 -6.579 -6.798 1.00 52.22 126 GLU A CA 1
ATOM 1020 C C . GLU A 1 126 ? -23.647 -5.690 -8.005 1.00 52.22 126 GLU A C 1
ATOM 1022 O O . GLU A 1 126 ? -24.719 -5.745 -8.602 1.00 52.22 126 GLU A O 1
ATOM 1027 N N . ALA A 1 127 ? -22.702 -4.804 -8.314 1.00 57.44 127 ALA A N 1
ATOM 1028 C CA . ALA A 1 127 ? -22.768 -4.051 -9.548 1.00 57.44 127 ALA A CA 1
ATOM 1029 C C . ALA A 1 127 ? -22.651 -5.065 -10.689 1.00 57.44 127 ALA A C 1
ATOM 1031 O O . ALA A 1 127 ? -21.646 -5.778 -10.768 1.00 57.44 127 ALA A O 1
ATOM 1032 N N . ASP A 1 128 ? -23.676 -5.143 -11.535 1.00 57.19 128 ASP A N 1
ATOM 1033 C CA . ASP A 1 128 ? -23.653 -5.945 -12.752 1.00 57.19 128 ASP A CA 1
ATOM 1034 C C . ASP A 1 128 ? -22.652 -5.332 -13.739 1.00 57.19 128 ASP A C 1
ATOM 1036 O O . ASP A 1 128 ? -22.968 -4.480 -14.569 1.00 57.19 128 ASP A O 1
ATOM 1040 N N . LYS A 1 129 ? -21.395 -5.758 -13.607 1.00 60.72 129 LYS A N 1
ATOM 1041 C CA . LYS A 1 129 ? -20.280 -5.320 -14.455 1.00 60.72 129 LYS A CA 1
ATOM 1042 C C . LYS A 1 129 ? -20.447 -5.788 -15.899 1.00 60.72 129 LYS A C 1
ATOM 1044 O O . LYS A 1 129 ? -19.776 -5.253 -16.776 1.00 60.72 129 LYS A O 1
ATOM 1049 N N . SER A 1 130 ? -21.315 -6.766 -16.156 1.00 68.25 130 SER A N 1
ATOM 1050 C CA . SER A 1 130 ? -21.547 -7.326 -17.490 1.00 68.25 130 SER A CA 1
ATOM 1051 C C . SER A 1 130 ? -22.155 -6.271 -18.411 1.00 68.25 130 SER A C 1
ATOM 1053 O O . SER A 1 130 ? -21.697 -6.100 -19.539 1.00 68.25 130 SER A O 1
ATOM 1055 N N . GLY A 1 131 ? -23.112 -5.491 -17.899 1.00 68.56 131 GLY A N 1
ATOM 1056 C CA . GLY A 1 131 ? -23.714 -4.378 -18.634 1.00 68.56 131 GLY A CA 1
ATOM 1057 C C . GLY A 1 131 ? -22.716 -3.265 -18.967 1.00 68.56 131 GLY A C 1
ATOM 1058 O O . GLY A 1 131 ? -22.728 -2.733 -20.079 1.00 68.56 131 GLY A O 1
ATOM 1059 N N . ASP A 1 132 ? -21.809 -2.951 -18.041 1.00 63.16 132 ASP A N 1
ATOM 1060 C CA . ASP A 1 132 ? -20.772 -1.935 -18.255 1.00 63.16 132 ASP A CA 1
ATOM 1061 C C . ASP A 1 132 ? -19.706 -2.411 -19.252 1.00 63.16 132 ASP A C 1
ATOM 1063 O O . ASP A 1 132 ? -19.320 -1.659 -20.148 1.00 63.16 132 ASP A O 1
ATOM 1067 N N . ILE A 1 133 ? -19.284 -3.679 -19.168 1.00 70.44 133 ILE A N 1
ATOM 1068 C CA . ILE A 1 133 ? -18.352 -4.298 -20.124 1.00 70.44 133 ILE A CA 1
ATOM 1069 C C . ILE A 1 133 ? -18.960 -4.313 -21.527 1.00 70.44 133 ILE A C 1
ATOM 1071 O O . ILE A 1 133 ? -18.288 -3.924 -22.483 1.00 70.44 133 ILE A O 1
ATOM 1075 N N . MET A 1 134 ? -20.234 -4.691 -21.660 1.00 72.56 134 MET A N 1
ATOM 1076 C CA . MET A 1 134 ? -20.929 -4.683 -22.950 1.00 72.56 134 MET A CA 1
ATOM 1077 C C . MET A 1 134 ? -20.993 -3.274 -23.540 1.00 72.56 134 MET A C 1
ATOM 1079 O O . MET A 1 134 ? -20.657 -3.097 -24.707 1.00 72.56 134 MET A O 1
ATOM 1083 N N . LYS A 1 135 ? -21.298 -2.249 -22.734 1.00 72.12 135 LYS A N 1
ATOM 1084 C CA . LYS A 1 135 ? -21.272 -0.847 -23.186 1.00 72.12 135 LYS A CA 1
ATOM 1085 C C . LYS A 1 135 ? -19.874 -0.371 -23.583 1.00 72.12 135 LYS A C 1
ATOM 1087 O O . LYS A 1 135 ? -19.744 0.366 -24.557 1.00 72.12 135 LYS A O 1
ATOM 1092 N N . MET A 1 136 ? -18.827 -0.793 -22.873 1.00 64.94 136 MET A N 1
ATOM 1093 C CA . MET A 1 136 ? -17.443 -0.483 -23.250 1.00 64.94 136 MET A CA 1
ATOM 1094 C C . MET A 1 136 ? -17.057 -1.155 -24.573 1.00 64.94 136 MET A C 1
ATOM 1096 O O . MET A 1 136 ? -16.443 -0.513 -25.423 1.00 64.94 136 MET A O 1
ATOM 1100 N N . VAL A 1 137 ? -17.449 -2.414 -24.785 1.00 69.88 137 VAL A N 1
ATOM 1101 C CA . VAL A 1 137 ? -17.227 -3.135 -26.051 1.00 69.88 137 VAL A CA 1
ATOM 1102 C C . VAL A 1 137 ? -18.013 -2.491 -27.197 1.00 69.88 137 VAL A C 1
ATOM 1104 O O . VAL A 1 137 ? -17.462 -2.317 -28.283 1.00 69.88 137 VAL A O 1
ATOM 1107 N N . GLU A 1 138 ? -19.258 -2.079 -26.957 1.00 72.12 138 GLU A N 1
ATOM 1108 C CA . GLU A 1 138 ? -20.098 -1.343 -27.911 1.00 72.12 138 GLU A CA 1
ATOM 1109 C C . GLU A 1 138 ? -19.436 -0.015 -28.319 1.00 72.12 138 GLU A C 1
ATOM 1111 O O . GLU A 1 138 ? -19.269 0.271 -29.505 1.00 72.12 138 GLU A O 1
ATOM 1116 N N . PHE A 1 139 ? -18.964 0.760 -27.337 1.00 70.44 139 PHE A N 1
ATOM 1117 C CA . PHE A 1 139 ? -18.259 2.024 -27.558 1.00 70.44 139 PHE A CA 1
ATOM 1118 C C . PHE A 1 139 ? -16.948 1.831 -28.338 1.00 70.44 139 PHE A C 1
ATOM 1120 O O . PHE A 1 139 ? -16.616 2.620 -29.225 1.00 70.44 139 PHE A O 1
ATOM 1127 N N . LEU A 1 140 ? -16.204 0.760 -28.052 1.00 62.75 140 LEU A N 1
ATOM 1128 C CA . LEU A 1 140 ? -14.973 0.407 -28.764 1.00 62.75 140 LEU A CA 1
ATOM 1129 C C . LEU A 1 140 ? -15.245 -0.110 -30.192 1.00 62.75 140 LEU A C 1
ATOM 1131 O O . LEU A 1 140 ? -14.427 0.129 -31.086 1.00 62.75 140 LEU A O 1
ATOM 1135 N N . ARG A 1 141 ? -16.392 -0.771 -30.431 1.00 63.47 141 ARG A N 1
ATOM 1136 C CA . ARG A 1 141 ? -16.867 -1.158 -31.775 1.00 63.47 141 ARG A CA 1
ATOM 1137 C C . ARG A 1 141 ? -17.220 0.070 -32.608 1.00 63.47 141 ARG A C 1
ATOM 1139 O O . ARG A 1 141 ? -16.777 0.163 -33.750 1.00 63.47 141 ARG A O 1
ATOM 1146 N N . GLN A 1 142 ? -17.967 1.011 -32.033 1.00 68.94 142 GLN A N 1
ATOM 1147 C CA . GLN A 1 142 ? -18.412 2.230 -32.718 1.00 68.94 142 GLN A CA 1
ATOM 1148 C C . GLN A 1 142 ? -17.247 3.166 -33.076 1.00 68.94 142 GLN A C 1
ATOM 1150 O O . GLN A 1 142 ? -17.256 3.769 -34.144 1.00 68.94 142 GLN A O 1
ATOM 1155 N N . ASN A 1 143 ? -16.206 3.228 -32.240 1.00 62.00 143 ASN A N 1
ATOM 1156 C CA . ASN A 1 143 ? -15.011 4.045 -32.490 1.00 62.00 143 ASN A CA 1
ATOM 1157 C C . ASN A 1 143 ? -13.919 3.340 -33.327 1.00 62.00 143 ASN A C 1
ATOM 1159 O O . ASN A 1 143 ? -12.811 3.857 -33.456 1.00 62.00 143 ASN A O 1
ATOM 1163 N N . GLY A 1 144 ? -14.191 2.155 -33.891 1.00 52.62 144 GLY A N 1
ATOM 1164 C CA . GLY A 1 144 ? -13.296 1.482 -34.845 1.00 52.62 144 GLY A CA 1
ATOM 1165 C C . GLY A 1 144 ? -12.001 0.884 -34.267 1.00 52.62 144 GLY A C 1
ATOM 1166 O O . GLY A 1 144 ? -11.193 0.344 -35.023 1.00 52.62 144 GLY A O 1
ATOM 1167 N N . ALA A 1 145 ? -11.803 0.907 -32.946 1.00 54.47 145 ALA A N 1
ATOM 1168 C CA . ALA A 1 145 ? -10.567 0.460 -32.291 1.00 54.47 145 ALA A CA 1
ATOM 1169 C C . ALA A 1 145 ? -10.385 -1.077 -32.252 1.00 54.47 145 ALA A C 1
ATOM 1171 O O . ALA A 1 145 ? -9.294 -1.572 -31.973 1.00 54.47 145 ALA A O 1
ATOM 1172 N N . ILE A 1 146 ? -11.430 -1.859 -32.553 1.00 51.09 146 ILE A N 1
ATOM 1173 C CA . ILE A 1 146 ? -11.431 -3.329 -32.386 1.00 51.09 146 ILE A CA 1
ATOM 1174 C C . ILE A 1 146 ? -10.830 -4.093 -33.579 1.00 51.09 146 ILE A C 1
ATOM 1176 O O . ILE A 1 146 ? -10.557 -5.288 -33.462 1.00 51.09 146 ILE A O 1
ATOM 1180 N N . LYS A 1 147 ? -10.513 -3.441 -34.707 1.00 50.12 147 LYS A N 1
ATOM 1181 C CA . LYS A 1 147 ? -9.882 -4.148 -35.843 1.00 50.12 147 LYS A CA 1
ATOM 1182 C C . LYS A 1 147 ? -8.491 -4.722 -35.527 1.00 50.12 147 LYS A C 1
ATOM 1184 O O . LYS A 1 147 ? -8.055 -5.621 -36.235 1.00 50.12 147 LYS A O 1
ATOM 1189 N N . MET A 1 148 ? -7.816 -4.264 -34.467 1.00 42.47 148 MET A N 1
ATOM 1190 C CA . MET A 1 148 ? -6.446 -4.691 -34.145 1.00 42.47 148 MET A CA 1
ATOM 1191 C C . MET A 1 148 ? -6.354 -5.792 -33.066 1.00 42.47 148 MET A C 1
ATOM 1193 O O . MET A 1 148 ? -5.335 -6.468 -32.977 1.00 42.47 148 MET A O 1
ATOM 1197 N N . CYS A 1 149 ? -7.412 -6.034 -32.278 1.00 42.59 149 CYS A N 1
ATOM 1198 C CA . CYS A 1 149 ? -7.397 -6.982 -31.145 1.00 42.59 149 CYS A CA 1
ATOM 1199 C C . CYS A 1 149 ? -8.198 -8.279 -31.391 1.00 42.59 149 CYS A C 1
ATOM 1201 O O . CYS A 1 149 ? -8.568 -8.971 -30.442 1.00 42.59 149 CYS A O 1
ATOM 1203 N N . ALA A 1 150 ? -8.470 -8.628 -32.652 1.00 40.53 150 ALA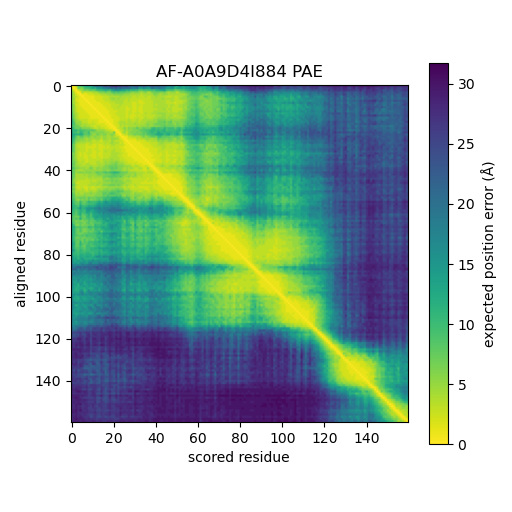 A N 1
ATOM 1204 C CA . ALA A 1 150 ? -9.374 -9.722 -33.025 1.00 40.53 150 ALA A CA 1
ATOM 1205 C C . ALA A 1 150 ? -8.876 -11.149 -32.688 1.00 40.53 150 ALA A C 1
ATOM 1207 O O . ALA A 1 150 ? -9.643 -12.096 -32.808 1.00 40.53 150 ALA A O 1
ATOM 1208 N N . GLY A 1 151 ? -7.627 -11.339 -32.250 1.00 43.03 151 GLY A N 1
ATOM 1209 C CA . GLY A 1 151 ? -7.060 -12.686 -32.082 1.00 43.03 151 GLY A CA 1
ATOM 1210 C C . GLY A 1 151 ? -7.291 -13.362 -30.724 1.00 43.03 151 GLY A C 1
ATOM 1211 O O . GLY A 1 151 ? -7.435 -14.579 -30.671 1.00 43.03 151 GLY A O 1
ATOM 1212 N N . ILE A 1 152 ? -7.297 -12.607 -29.618 1.00 46.06 152 ILE A N 1
ATOM 1213 C CA . ILE A 1 152 ? -7.147 -13.204 -28.271 1.00 46.06 152 ILE A CA 1
ATOM 1214 C C . ILE A 1 152 ? -8.428 -13.104 -27.431 1.00 46.06 152 ILE A C 1
ATOM 1216 O O . ILE A 1 152 ? -8.724 -14.011 -26.660 1.00 46.06 152 ILE A O 1
ATOM 1220 N N . VAL A 1 153 ? -9.230 -12.048 -27.605 1.00 46.09 153 VAL A N 1
ATOM 1221 C CA . VAL A 1 153 ? -10.412 -11.806 -26.753 1.00 46.09 153 VAL A CA 1
ATOM 1222 C C . VAL A 1 153 ? -11.653 -12.574 -27.234 1.00 46.09 153 VAL A C 1
ATOM 1224 O O . VAL A 1 153 ? -12.445 -13.026 -26.412 1.00 46.09 153 VAL A O 1
ATOM 1227 N N . PHE A 1 154 ? -11.804 -12.807 -28.544 1.00 44.16 154 PHE A N 1
ATOM 1228 C CA . PHE A 1 154 ? -13.005 -13.458 -29.093 1.00 44.16 154 PHE A CA 1
ATOM 1229 C C . PHE A 1 154 ? -13.167 -14.924 -28.662 1.00 44.16 154 PHE A C 1
ATOM 1231 O O . PHE A 1 154 ? -14.278 -15.346 -28.368 1.00 44.16 154 PHE A O 1
ATOM 1238 N N . LYS A 1 155 ? -12.068 -15.674 -28.498 1.00 43.78 155 LYS A N 1
ATOM 1239 C CA . LYS A 1 155 ? -12.126 -17.076 -28.037 1.00 43.78 155 LYS A CA 1
ATOM 1240 C C . LYS A 1 155 ? -12.617 -17.248 -26.596 1.00 43.78 155 LYS A C 1
ATOM 1242 O O . LYS A 1 155 ? -13.085 -18.327 -26.240 1.00 43.78 155 LYS A O 1
ATOM 1247 N N . ILE A 1 156 ? -12.476 -16.214 -25.765 1.00 48.25 156 ILE A N 1
ATOM 1248 C CA . ILE A 1 156 ? -12.897 -16.254 -24.358 1.00 48.25 156 ILE A CA 1
ATOM 1249 C C . ILE A 1 156 ? -14.385 -15.896 -24.232 1.00 48.25 156 ILE A C 1
ATOM 1251 O O . ILE A 1 156 ? -15.056 -16.424 -23.355 1.00 48.25 156 ILE A O 1
ATOM 1255 N N . LEU A 1 157 ? -14.913 -15.054 -25.127 1.00 43.38 157 LEU A N 1
ATOM 1256 C CA . LEU A 1 157 ? -16.318 -14.633 -25.110 1.00 43.38 157 LEU A CA 1
ATOM 1257 C C . LEU A 1 157 ? -17.277 -15.614 -25.800 1.00 43.38 157 LEU A C 1
ATOM 1259 O O . LEU A 1 157 ? -18.457 -15.580 -25.494 1.00 43.38 157 LEU A O 1
ATOM 1263 N N . GLU A 1 158 ? -16.804 -16.497 -26.685 1.00 43.12 158 GLU A N 1
ATOM 1264 C CA . GLU A 1 158 ? -17.646 -17.564 -27.269 1.00 43.12 158 GLU A CA 1
ATOM 1265 C C . GLU A 1 158 ? -17.880 -18.759 -26.325 1.00 43.12 158 GLU A C 1
ATOM 1267 O O . GLU A 1 158 ? -18.685 -19.631 -26.634 1.00 43.12 158 GLU A O 1
ATOM 1272 N N . ASN A 1 159 ? -17.183 -18.816 -25.184 1.00 43.56 159 ASN A N 1
ATOM 1273 C CA . ASN A 1 159 ? -17.305 -19.892 -24.191 1.00 43.56 159 ASN A CA 1
ATOM 1274 C C . ASN A 1 159 ? -17.908 -19.419 -22.850 1.00 43.56 159 ASN A C 1
ATOM 1276 O O . ASN A 1 159 ? -17.724 -20.086 -21.829 1.00 43.56 159 ASN A O 1
ATOM 1280 N N . LEU A 1 160 ? -18.600 -18.276 -22.852 1.00 37.94 160 LEU A N 1
ATOM 1281 C CA . LEU A 1 160 ? -19.471 -17.799 -21.770 1.00 37.94 160 LEU A CA 1
ATOM 1282 C C . LEU A 1 160 ? -20.914 -17.768 -22.273 1.00 37.94 160 LEU A C 1
ATOM 1284 O O . LEU A 1 160 ? -21.800 -18.130 -21.470 1.00 37.94 160 LEU A O 1
#

Solvent-accessible surface area (backbone atoms only — not comparable to full-atom values): 9439 Å² total; per-residue (Å²): 127,75,48,29,64,57,54,49,54,51,38,52,50,50,40,52,49,29,60,74,72,68,49,64,91,57,41,66,59,35,48,51,55,48,42,40,51,75,70,69,40,54,77,67,54,22,50,52,48,31,49,72,51,38,43,63,86,81,64,71,90,78,49,54,39,48,44,69,60,50,51,50,52,50,54,53,49,42,53,51,59,52,57,74,50,59,89,72,68,42,74,68,57,50,53,49,42,68,74,38,46,69,60,53,49,52,52,52,51,49,49,30,63,74,68,68,51,72,77,83,71,82,73,71,77,81,75,69,57,64,62,55,50,50,51,50,52,51,53,37,56,75,69,60,65,52,83,80,58,69,80,70,58,55,72,60,62,77,76,110

Foldseek 3Di:
DACLVVVLVVLVVVLVVCVVVVNDPCNVVSVVLNCCLPPNDDPVRNVVSSNVQWDALPDDDPRIDGVVVVVVVLVVQLVVVQVVCPPVRDPVVSVVCSVCSSVVVVVVVVCCVVVVPDDPPPPDPPDPCVVVVVVVVVVCVVVVVCPVVPPDPVVVVVVD

Radius of gyration: 21.82 Å; Cα contacts (8 Å, |Δi|>4): 89; chains: 1; bounding box: 48×34×59 Å

Sequence (160 aa):
MCDGARSVCNAHFEWLYDSALKHSKYKIWLWRMITYTLSILGFRESFEYKWNISVNLNGGIRNNIPNDNAVEIQVNNIKRELNTQGANKSYESAKQICMTTQVIHAIKQNLMRTSRTAKSKSTRPEADKSGDIMKMVEFLRQNGAIKMCAGIVFKILENL

Organism: Dreissena polymorpha (NCBI:txid45954)

Secondary structure (DSSP, 8-state):
--THHHHHHHHHHHHHHHHHHT--TTHHHHHHHHHIIIIIS-HHHHHHHHHHTEE-SS-STT--EEHHHHHHHHHHHHHHHHHHTGGG--HHHHHHHHHHHHHHHHHHHHHHHHTT-------PPPP-HHHHHHHHHHHHHHTTGGGG-TTTSHHHHTT-